Protein AF-A0A348MT85-F1 (afdb_monomer_lite)

Radius of gyration: 15.65 Å; chains: 1; bounding box: 34×34×38 Å

pLDDT: mean 88.17, std 13.58, range [45.28, 97.88]

Secondary structure (DSSP, 8-state):
--TTTS---EE-TTS-EE-HHHHHHHHHHHHHHHHHS-S----GGG-SS-HHHHHHHHHHHHHHHHHHHHT-

Sequence (72 aa):
SSDLIENHKHKLPEGDILTGVQGMFANRMQKLRDRLGYDIYVNEAELDRTADEFVVLVRACHDDVKTRLNYS

Foldseek 3Di:
DCVLPPF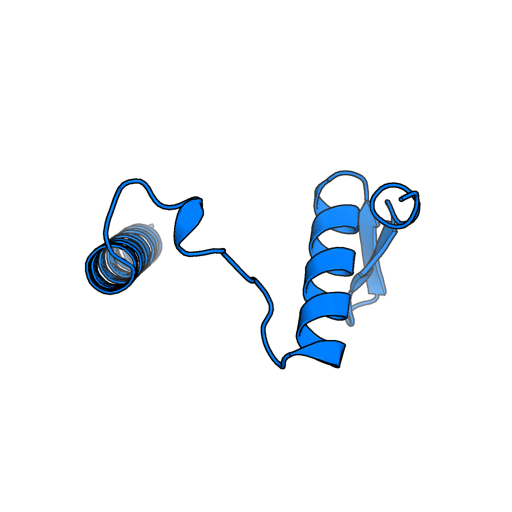QWDADPVGDIHGHPRRSLQVCQVVCCVPPVGSDDDDQVPDPDGPVVVVVVVVVVVVVVVVVVVVD

Structure (mmCIF, N/CA/C/O backbone):
data_AF-A0A348MT85-F1
#
_entry.id   AF-A0A348MT85-F1
#
loop_
_atom_site.group_PDB
_atom_site.id
_atom_site.type_symbol
_atom_site.label_atom_id
_atom_site.label_alt_id
_atom_site.label_comp_id
_atom_site.label_asym_id
_atom_site.label_entity_id
_atom_site.label_seq_id
_atom_site.pdbx_PDB_ins_code
_atom_site.Cartn_x
_atom_site.Cartn_y
_atom_site.Cartn_z
_atom_site.occupancy
_atom_site.B_iso_or_equiv
_atom_site.auth_seq_id
_atom_site.auth_comp_id
_atom_site.auth_asym_id
_atom_site.auth_atom_id
_atom_site.pdbx_PDB_model_num
ATOM 1 N N . SER A 1 1 ? 20.267 -9.658 2.737 1.00 45.28 1 SER A N 1
ATOM 2 C CA . SER A 1 1 ? 18.981 -9.172 2.206 1.00 45.28 1 SER A CA 1
ATOM 3 C C . SER A 1 1 ? 19.281 -8.025 1.244 1.00 45.28 1 SER A C 1
ATOM 5 O O . SER A 1 1 ? 19.398 -6.897 1.697 1.00 45.28 1 SER A O 1
ATOM 7 N N . SER A 1 2 ? 19.573 -8.331 -0.030 1.00 49.88 2 SER A N 1
ATOM 8 C CA . SER A 1 2 ? 20.048 -7.369 -1.061 1.00 49.88 2 SER A CA 1
ATOM 9 C C . SER A 1 2 ? 18.966 -7.039 -2.109 1.00 49.88 2 SER A C 1
ATOM 11 O O . SER A 1 2 ? 18.952 -5.963 -2.700 1.00 49.88 2 SER A O 1
ATOM 13 N N . ASP A 1 3 ? 17.967 -7.915 -2.257 1.00 53.25 3 ASP A N 1
ATOM 14 C CA . ASP A 1 3 ? 16.954 -7.893 -3.328 1.00 53.25 3 ASP A CA 1
ATOM 15 C C . ASP A 1 3 ? 15.992 -6.693 -3.358 1.00 53.25 3 ASP A C 1
ATOM 17 O O . ASP A 1 3 ? 15.199 -6.565 -4.300 1.00 53.25 3 ASP A O 1
ATOM 21 N N . LEU A 1 4 ? 15.985 -5.851 -2.321 1.00 50.12 4 LEU A N 1
ATOM 22 C CA . LEU A 1 4 ? 15.140 -4.654 -2.274 1.00 50.12 4 LEU A CA 1
ATOM 23 C C . LEU A 1 4 ? 15.786 -3.453 -2.972 1.00 50.12 4 LEU A C 1
ATOM 25 O O . LEU A 1 4 ? 15.058 -2.558 -3.387 1.00 50.12 4 LEU A O 1
ATOM 29 N N . ILE A 1 5 ? 17.115 -3.440 -3.128 1.00 53.72 5 ILE A N 1
ATOM 30 C CA . ILE A 1 5 ? 17.854 -2.301 -3.693 1.00 53.72 5 ILE A CA 1
ATOM 31 C C . ILE A 1 5 ? 18.133 -2.497 -5.192 1.00 53.72 5 ILE A C 1
ATOM 33 O O . ILE A 1 5 ? 18.269 -1.528 -5.920 1.00 53.72 5 ILE A O 1
ATOM 37 N N . GLU A 1 6 ? 18.177 -3.722 -5.713 1.00 5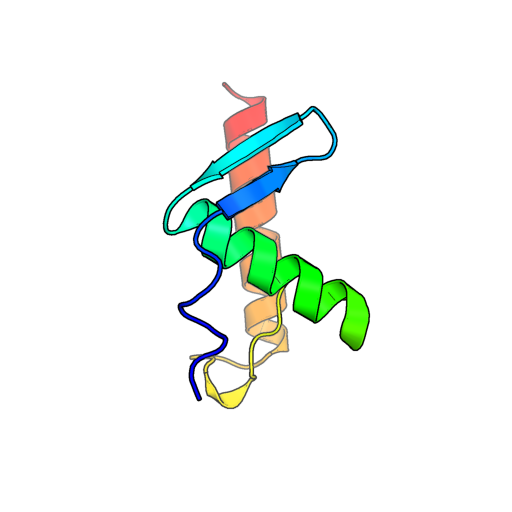5.56 6 GLU A N 1
ATOM 38 C CA . GLU A 1 6 ? 18.810 -3.950 -7.024 1.00 55.56 6 GLU A CA 1
ATOM 39 C C . GLU A 1 6 ? 17.986 -3.503 -8.249 1.00 55.56 6 GLU A C 1
ATOM 41 O O . GLU A 1 6 ? 18.566 -3.141 -9.273 1.00 55.56 6 GLU A O 1
ATOM 46 N N . ASN A 1 7 ? 16.655 -3.390 -8.154 1.00 62.91 7 ASN A N 1
ATOM 47 C CA . ASN A 1 7 ? 15.815 -3.063 -9.313 1.00 62.91 7 ASN A CA 1
ATOM 48 C C . ASN A 1 7 ? 15.224 -1.652 -9.228 1.00 62.91 7 ASN A C 1
ATOM 50 O O . ASN A 1 7 ? 14.039 -1.451 -8.963 1.00 62.91 7 ASN A O 1
ATOM 54 N N . HIS A 1 8 ? 16.069 -0.660 -9.505 1.00 78.94 8 HIS A N 1
ATOM 55 C CA . HIS A 1 8 ? 15.661 0.743 -9.620 1.00 78.94 8 HIS A CA 1
ATOM 56 C C . HIS A 1 8 ? 14.885 1.042 -10.901 1.00 78.94 8 HIS A C 1
ATOM 58 O O . HIS A 1 8 ? 14.397 2.154 -11.046 1.00 78.94 8 HIS A O 1
ATOM 64 N N . LYS A 1 9 ? 14.816 0.101 -11.849 1.00 89.38 9 LYS A N 1
ATOM 65 C CA . LYS A 1 9 ? 14.114 0.263 -13.123 1.00 89.38 9 LYS A CA 1
ATOM 66 C C . LYS A 1 9 ? 12.946 -0.708 -13.199 1.00 89.38 9 LYS A C 1
ATOM 68 O O . LYS A 1 9 ? 13.114 -1.886 -12.894 1.00 89.38 9 LYS A O 1
ATOM 73 N N . HIS A 1 10 ? 11.790 -0.223 -13.626 1.00 92.31 10 HIS A N 1
ATOM 74 C CA . HIS A 1 10 ? 10.615 -1.040 -13.904 1.00 92.31 10 HIS A CA 1
ATOM 75 C C . HIS A 1 10 ? 9.999 -0.589 -15.225 1.00 92.31 10 HIS A C 1
ATOM 77 O O . HIS A 1 10 ? 9.823 0.609 -15.436 1.00 92.31 10 HIS A O 1
ATOM 83 N N . LYS A 1 11 ? 9.705 -1.535 -16.119 1.00 93.00 11 LYS A N 1
ATOM 84 C CA . LYS A 1 11 ? 9.102 -1.240 -17.419 1.00 93.00 11 LYS A CA 1
ATOM 85 C C . LYS A 1 11 ? 7.591 -1.419 -17.327 1.00 93.00 11 LYS A C 1
ATOM 87 O O . LYS A 1 11 ? 7.134 -2.516 -17.019 1.00 93.00 11 LYS A O 1
ATOM 92 N N . LEU A 1 12 ? 6.850 -0.356 -17.611 1.00 91.31 12 LEU A N 1
ATOM 93 C CA . LEU A 1 12 ? 5.396 -0.375 -17.692 1.00 91.31 12 LEU A CA 1
ATOM 94 C C . LEU A 1 12 ? 4.924 -1.078 -18.980 1.00 91.31 12 LEU A C 1
ATOM 96 O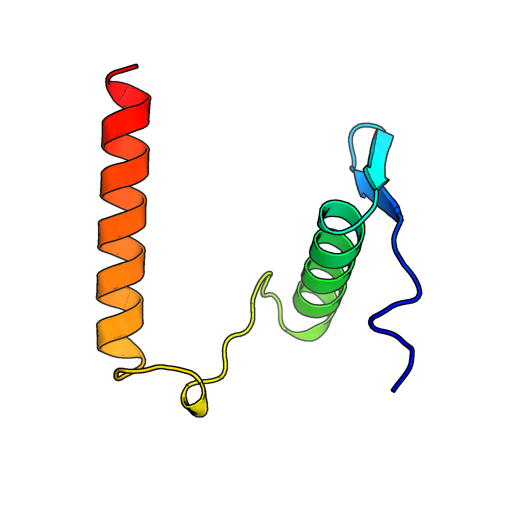 O . LEU A 1 12 ? 5.687 -1.141 -19.954 1.00 91.31 12 LEU A O 1
ATOM 100 N N . PRO A 1 13 ? 3.689 -1.612 -19.018 1.00 89.00 13 PRO A N 1
ATOM 101 C CA . PRO A 1 13 ? 3.133 -2.279 -20.200 1.00 89.00 13 PRO A CA 1
ATOM 102 C C . PRO A 1 13 ? 3.189 -1.438 -21.485 1.00 89.00 13 PRO A C 1
ATOM 104 O O . PRO A 1 13 ? 3.485 -1.960 -22.557 1.00 89.00 13 PRO A O 1
ATOM 107 N N . GLU A 1 14 ? 2.966 -0.133 -21.363 1.00 91.75 14 GLU A N 1
ATOM 108 C CA . GLU A 1 14 ? 3.025 0.872 -22.428 1.00 91.75 14 GLU A CA 1
ATOM 109 C C . GLU A 1 14 ? 4.446 1.141 -22.953 1.00 91.75 14 GLU A C 1
ATOM 111 O O . GLU A 1 14 ? 4.614 1.719 -24.024 1.00 91.75 14 GLU A O 1
ATOM 116 N N . GLY A 1 15 ? 5.476 0.666 -22.246 1.00 91.50 15 GLY A N 1
ATOM 117 C CA . GLY A 1 15 ? 6.878 0.744 -22.656 1.00 91.50 15 GLY A CA 1
ATOM 118 C C . GLY A 1 15 ? 7.733 1.711 -21.840 1.00 91.50 15 GLY A C 1
ATOM 119 O O . GLY A 1 15 ? 8.961 1.588 -21.883 1.00 91.50 15 GLY A O 1
ATOM 120 N N . ASP A 1 16 ? 7.106 2.602 -21.071 1.00 94.75 16 ASP A N 1
ATOM 121 C CA . ASP A 1 16 ? 7.784 3.582 -20.224 1.00 94.75 16 ASP A CA 1
ATOM 122 C C . ASP A 1 16 ? 8.620 2.919 -19.123 1.00 94.75 16 ASP A C 1
ATOM 124 O O . ASP A 1 16 ? 8.282 1.855 -18.599 1.00 94.75 16 ASP A O 1
ATOM 128 N N . ILE A 1 17 ? 9.739 3.553 -18.759 1.00 94.38 17 ILE A N 1
ATOM 129 C CA . ILE A 1 17 ? 10.657 3.040 -17.737 1.00 94.38 17 ILE A CA 1
ATOM 130 C C . ILE A 1 17 ? 10.589 3.932 -16.501 1.00 94.38 17 ILE A C 1
ATOM 132 O O . ILE A 1 17 ? 11.147 5.029 -16.476 1.00 94.38 17 ILE A O 1
ATOM 136 N N . LEU A 1 18 ? 9.970 3.416 -15.441 1.00 93.50 18 LEU A N 1
ATOM 137 C CA . LEU A 1 18 ? 10.041 4.010 -14.113 1.00 93.50 18 LEU A CA 1
ATOM 138 C C . LEU A 1 18 ? 11.435 3.800 -13.537 1.00 93.50 18 LEU A C 1
ATOM 140 O O . LEU A 1 18 ? 11.976 2.693 -13.590 1.00 93.50 18 LEU A O 1
ATOM 144 N N . THR A 1 19 ? 12.004 4.856 -12.962 1.00 92.50 19 THR A N 1
ATOM 145 C CA . THR A 1 19 ? 13.328 4.815 -12.331 1.00 92.50 19 THR A CA 1
ATOM 146 C C . THR A 1 19 ? 13.277 5.236 -10.860 1.00 92.50 19 THR A C 1
ATOM 148 O O . THR A 1 19 ? 12.260 5.740 -10.379 1.00 92.50 19 THR A O 1
ATOM 151 N N . GLY A 1 20 ? 14.360 4.998 -10.114 1.00 88.94 20 GLY A N 1
ATOM 152 C CA . GLY A 1 20 ? 14.481 5.421 -8.718 1.00 88.94 20 GLY A CA 1
ATOM 153 C C . GLY A 1 20 ? 13.422 4.785 -7.812 1.00 88.94 20 GLY A C 1
ATOM 154 O O . GLY A 1 20 ? 13.114 3.600 -7.938 1.00 88.94 20 GLY A O 1
ATOM 155 N N . VAL A 1 21 ? 12.851 5.585 -6.906 1.00 89.88 21 VAL A N 1
ATOM 156 C CA . VAL A 1 21 ? 11.862 5.123 -5.913 1.00 89.88 21 VAL A CA 1
ATOM 157 C C . VAL A 1 21 ? 10.611 4.545 -6.577 1.00 89.88 21 VAL A C 1
ATOM 159 O O . VAL A 1 21 ? 10.104 3.521 -6.128 1.00 89.88 21 VAL A O 1
ATOM 162 N N . GLN A 1 22 ? 10.142 5.144 -7.675 1.00 91.19 22 GLN A N 1
ATOM 163 C CA . GLN A 1 22 ? 8.977 4.643 -8.412 1.00 91.19 22 GLN A CA 1
ATOM 164 C C . GLN A 1 22 ? 9.255 3.271 -9.033 1.00 91.19 22 GLN A C 1
ATOM 166 O O . GLN A 1 22 ? 8.432 2.366 -8.916 1.00 91.19 22 GLN A O 1
ATOM 171 N N . GLY A 1 23 ? 10.437 3.092 -9.633 1.00 92.69 23 GLY A N 1
ATOM 172 C CA . GLY A 1 23 ? 10.859 1.800 -10.177 1.00 92.69 23 GLY A CA 1
ATOM 173 C C . GLY A 1 23 ? 10.984 0.728 -9.092 1.00 92.69 23 GLY A C 1
ATOM 174 O O . GLY A 1 23 ? 10.452 -0.372 -9.242 1.00 92.69 23 GLY A O 1
ATOM 175 N N . MET A 1 24 ? 11.613 1.059 -7.960 1.00 90.56 24 MET A N 1
ATOM 176 C CA . MET A 1 24 ? 11.705 0.152 -6.808 1.00 90.56 24 MET A CA 1
ATOM 177 C C . MET A 1 24 ? 10.322 -0.245 -6.281 1.00 90.56 24 MET A C 1
ATOM 179 O O . MET A 1 24 ? 10.073 -1.422 -6.013 1.00 90.56 24 MET A O 1
ATOM 183 N N . PHE A 1 25 ? 9.416 0.726 -6.153 1.00 91.44 25 PHE A N 1
ATOM 184 C CA . PHE A 1 25 ? 8.063 0.493 -5.667 1.00 91.44 25 PHE A CA 1
ATOM 185 C C . PHE A 1 25 ? 7.268 -0.402 -6.620 1.00 91.44 25 PHE A C 1
ATOM 187 O O . PHE A 1 25 ? 6.705 -1.400 -6.179 1.00 91.44 25 PHE A O 1
ATOM 194 N N . ALA A 1 26 ? 7.305 -0.130 -7.926 1.00 92.44 26 ALA A N 1
ATOM 195 C CA . ALA A 1 26 ? 6.643 -0.958 -8.931 1.00 92.44 26 ALA A CA 1
ATOM 196 C C . ALA A 1 26 ? 7.166 -2.405 -8.933 1.00 92.44 26 ALA A C 1
ATOM 198 O O . ALA A 1 26 ? 6.382 -3.353 -8.941 1.00 92.44 26 ALA A O 1
ATOM 199 N N . ASN A 1 27 ? 8.482 -2.598 -8.805 1.00 92.31 27 ASN A N 1
ATOM 200 C CA . ASN A 1 27 ? 9.066 -3.933 -8.666 1.00 92.31 27 ASN A CA 1
ATOM 201 C C . ASN A 1 27 ? 8.625 -4.646 -7.382 1.00 92.31 27 ASN A C 1
ATOM 203 O O . ASN A 1 27 ? 8.402 -5.858 -7.394 1.00 92.31 27 ASN A O 1
ATOM 207 N N . ARG A 1 28 ? 8.485 -3.919 -6.268 1.00 90.56 28 ARG A N 1
ATOM 208 C CA . ARG A 1 28 ? 7.952 -4.483 -5.022 1.00 90.56 28 ARG A CA 1
ATOM 209 C C . ARG A 1 28 ? 6.491 -4.899 -5.180 1.00 90.56 28 ARG A C 1
ATOM 211 O O . ARG A 1 28 ? 6.159 -6.007 -4.764 1.00 90.56 28 ARG A O 1
ATOM 218 N N . MET A 1 29 ? 5.657 -4.054 -5.788 1.00 93.62 29 MET A N 1
ATOM 219 C CA . MET A 1 29 ? 4.251 -4.376 -6.046 1.00 93.62 29 MET A CA 1
ATOM 220 C C . MET A 1 29 ? 4.124 -5.619 -6.924 1.00 93.62 29 MET A C 1
ATOM 222 O O . MET A 1 29 ? 3.402 -6.539 -6.561 1.00 93.62 29 MET A O 1
ATOM 226 N N . GLN A 1 30 ? 4.901 -5.715 -8.010 1.00 92.38 30 GLN A N 1
ATOM 227 C CA . GLN A 1 30 ? 4.883 -6.894 -8.879 1.00 92.38 30 GLN A CA 1
ATOM 228 C C . GLN A 1 30 ? 5.242 -8.174 -8.112 1.00 92.38 30 GLN A C 1
ATOM 230 O O . GLN A 1 30 ? 4.500 -9.150 -8.160 1.00 92.38 30 GLN A O 1
ATOM 235 N N . LYS A 1 31 ? 6.326 -8.152 -7.322 1.00 91.50 31 LYS A N 1
ATOM 236 C CA . LYS A 1 31 ? 6.729 -9.302 -6.493 1.00 91.50 31 LYS A CA 1
ATOM 237 C C . LYS A 1 31 ? 5.640 -9.716 -5.493 1.00 91.50 31 LYS A C 1
ATOM 239 O O . LYS A 1 31 ? 5.503 -10.906 -5.214 1.00 91.50 31 LYS A O 1
ATOM 244 N N . LEU A 1 32 ? 4.908 -8.762 -4.915 1.00 93.56 32 LEU A N 1
ATOM 245 C CA . LEU A 1 32 ? 3.798 -9.050 -4.002 1.00 93.56 32 LEU A CA 1
ATOM 246 C C . LEU A 1 32 ? 2.591 -9.614 -4.754 1.00 93.56 32 LEU A C 1
ATOM 248 O O . LEU A 1 32 ? 2.001 -10.592 -4.295 1.00 93.56 32 LEU A O 1
ATOM 252 N N . ARG A 1 33 ? 2.279 -9.069 -5.933 1.00 94.81 33 ARG A N 1
ATOM 253 C CA . ARG A 1 33 ? 1.177 -9.535 -6.775 1.00 94.81 33 ARG A CA 1
ATOM 254 C C . ARG A 1 33 ? 1.405 -10.982 -7.205 1.00 94.81 33 ARG A C 1
ATOM 256 O O . ARG A 1 33 ? 0.509 -11.803 -7.046 1.00 94.81 33 ARG A O 1
ATOM 263 N N . ASP A 1 34 ? 2.624 -11.307 -7.631 1.00 93.62 34 ASP A N 1
ATOM 264 C CA . ASP A 1 34 ? 3.005 -12.651 -8.079 1.00 93.62 34 ASP A CA 1
ATOM 265 C C . ASP A 1 34 ? 2.945 -13.697 -6.952 1.00 93.62 34 ASP A C 1
ATOM 267 O O . ASP A 1 34 ? 2.702 -14.874 -7.209 1.00 93.62 34 ASP A O 1
ATOM 271 N N . ARG A 1 35 ? 3.189 -13.289 -5.698 1.00 92.94 35 ARG A N 1
ATOM 272 C CA . ARG A 1 35 ? 3.284 -14.209 -4.548 1.00 92.94 35 ARG A CA 1
ATOM 273 C C . ARG A 1 35 ? 2.006 -14.314 -3.727 1.00 92.94 35 ARG A C 1
ATOM 275 O O . ARG A 1 35 ? 1.714 -15.383 -3.204 1.00 92.94 35 ARG A O 1
ATOM 282 N N . LEU A 1 36 ? 1.303 -13.201 -3.549 1.00 93.19 36 LEU A N 1
ATOM 283 C CA . LEU A 1 36 ? 0.189 -13.065 -2.609 1.00 93.19 36 LEU A CA 1
ATOM 284 C C . LEU A 1 36 ? -1.092 -12.556 -3.279 1.00 93.19 36 LEU A C 1
ATOM 286 O O . LEU A 1 36 ? -2.135 -12.541 -2.636 1.00 93.19 36 LEU A O 1
ATOM 290 N N . GLY A 1 37 ? -1.032 -12.118 -4.540 1.00 94.56 37 GLY A N 1
ATOM 291 C CA . GLY A 1 37 ? -2.175 -11.522 -5.236 1.00 94.56 37 GLY A CA 1
ATOM 292 C C . GLY A 1 37 ? -2.472 -10.069 -4.845 1.00 94.56 37 GLY A C 1
ATOM 293 O O . GLY A 1 37 ? -3.495 -9.533 -5.263 1.00 94.56 37 GLY A O 1
ATOM 294 N N . TYR A 1 38 ? -1.589 -9.413 -4.084 1.00 93.12 38 TYR A N 1
ATOM 295 C CA . TYR A 1 38 ? -1.762 -8.032 -3.616 1.00 93.12 38 TYR A CA 1
ATOM 296 C C . TYR A 1 38 ? -0.647 -7.114 -4.107 1.00 93.12 38 TYR A C 1
ATOM 298 O O . TYR A 1 38 ? 0.501 -7.528 -4.187 1.00 93.12 38 TYR A O 1
ATOM 306 N N . ASP A 1 39 ? -0.962 -5.841 -4.344 1.00 93.06 39 ASP A N 1
ATOM 307 C CA . ASP A 1 39 ? 0.046 -4.826 -4.682 1.00 93.06 39 ASP A CA 1
ATOM 308 C C . ASP A 1 39 ? 0.822 -4.318 -3.473 1.00 93.06 39 ASP A C 1
ATOM 310 O O . ASP A 1 39 ? 2.009 -4.010 -3.555 1.00 93.06 39 ASP A O 1
ATOM 314 N N . ILE A 1 40 ? 0.157 -4.237 -2.326 1.00 91.19 40 ILE A N 1
ATOM 315 C CA . ILE A 1 40 ? 0.734 -3.729 -1.089 1.00 91.19 40 ILE A CA 1
ATOM 316 C C . ILE A 1 40 ? 0.387 -4.712 0.020 1.00 91.19 40 ILE A C 1
ATOM 318 O O . ILE A 1 40 ? -0.737 -5.196 0.112 1.00 91.19 40 ILE A O 1
ATOM 322 N N . TYR A 1 41 ? 1.372 -4.983 0.869 1.00 90.69 41 TYR A N 1
ATOM 323 C CA . TYR A 1 41 ? 1.199 -5.711 2.115 1.00 90.69 41 TYR A CA 1
ATOM 324 C C . TYR A 1 41 ? 1.660 -4.814 3.260 1.00 90.69 41 TYR A C 1
ATOM 326 O O . TYR A 1 41 ? 2.790 -4.313 3.230 1.00 90.69 41 TYR A O 1
ATOM 334 N N . VAL A 1 42 ? 0.793 -4.634 4.254 1.00 91.50 42 VAL A N 1
ATOM 335 C CA . VAL A 1 42 ? 1.073 -3.891 5.485 1.00 91.50 42 VAL A CA 1
ATOM 336 C C . VAL A 1 42 ? 0.870 -4.850 6.649 1.00 91.50 42 VAL A C 1
ATOM 338 O O . VAL A 1 42 ? -0.157 -5.518 6.724 1.00 91.50 42 VAL A O 1
ATOM 341 N N . ASN A 1 43 ? 1.868 -4.956 7.523 1.00 92.06 43 ASN A N 1
ATOM 342 C CA . ASN A 1 43 ? 1.750 -5.759 8.733 1.00 92.06 43 ASN A CA 1
ATOM 343 C C . ASN A 1 43 ? 0.935 -4.976 9.771 1.00 92.06 43 ASN A C 1
ATOM 345 O O . ASN A 1 43 ? 1.206 -3.798 9.982 1.00 92.06 43 ASN A O 1
ATOM 349 N N . GLU A 1 44 ? -0.024 -5.625 10.430 1.00 94.62 44 GLU A N 1
ATOM 350 C CA . GLU A 1 44 ? -0.839 -5.002 11.478 1.00 94.62 44 GLU A CA 1
ATOM 351 C C . GLU A 1 44 ? 0.006 -4.443 12.634 1.00 94.62 44 GLU A C 1
ATOM 353 O O . GLU A 1 44 ? -0.317 -3.392 13.171 1.00 94.62 44 GLU A O 1
ATOM 358 N N . ALA A 1 45 ? 1.140 -5.072 12.958 1.00 96.25 45 ALA A N 1
ATOM 359 C CA . ALA A 1 45 ? 2.060 -4.587 13.989 1.00 96.25 45 ALA A CA 1
ATOM 360 C C . ALA A 1 45 ? 2.711 -3.228 13.660 1.00 96.25 45 ALA A C 1
ATOM 362 O O . ALA A 1 45 ? 3.262 -2.587 14.550 1.00 96.25 45 ALA A O 1
ATOM 363 N N . GLU A 1 46 ? 2.668 -2.799 12.395 1.00 94.94 46 GLU A N 1
ATOM 364 C CA . GLU A 1 46 ? 3.168 -1.493 11.943 1.00 94.94 46 GLU A CA 1
ATOM 365 C C . GLU A 1 46 ? 2.077 -0.408 11.979 1.00 94.94 46 GLU A C 1
ATOM 367 O O . GLU A 1 46 ? 2.350 0.753 11.671 1.00 94.94 46 GLU A O 1
ATOM 372 N N . L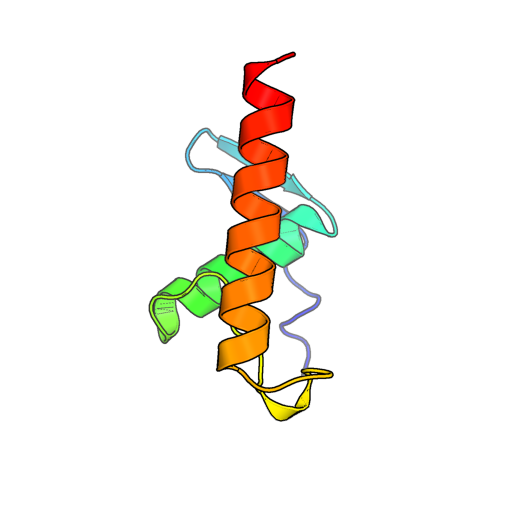EU A 1 47 ? 0.831 -0.769 12.306 1.00 96.12 47 LEU A N 1
ATOM 373 C CA . LEU A 1 47 ? -0.283 0.169 12.378 1.00 96.12 47 LEU A CA 1
ATOM 374 C C . LEU A 1 47 ? -0.343 0.834 13.759 1.00 96.12 47 LEU A C 1
ATOM 376 O O . LEU A 1 47 ? -0.141 0.206 14.794 1.00 96.12 47 LEU A O 1
ATOM 380 N N . ASP A 1 48 ? -0.693 2.119 13.777 1.00 96.44 48 ASP A N 1
ATOM 381 C CA . ASP A 1 48 ? -0.970 2.895 14.995 1.00 96.44 48 ASP A CA 1
ATOM 382 C C . ASP A 1 48 ? -2.389 2.655 15.553 1.00 96.44 48 ASP A C 1
ATOM 384 O O . ASP A 1 48 ? -2.806 3.301 16.514 1.00 96.44 48 ASP A O 1
ATOM 388 N N . ARG A 1 49 ? -3.144 1.758 14.912 1.00 96.38 49 ARG A N 1
ATOM 389 C CA . ARG A 1 49 ? -4.559 1.446 15.143 1.00 96.38 49 ARG A CA 1
ATOM 390 C C . ARG A 1 49 ? -4.862 0.014 14.719 1.00 96.38 49 ARG A C 1
ATOM 392 O O . ARG A 1 49 ? -4.028 -0.639 14.097 1.00 96.38 49 ARG A O 1
ATOM 399 N N . THR A 1 50 ? -6.073 -0.457 15.002 1.00 97.31 50 THR A N 1
ATOM 400 C CA . THR A 1 50 ? -6.510 -1.787 14.550 1.00 97.31 50 THR A CA 1
ATOM 401 C C . THR A 1 50 ? -6.603 -1.869 13.023 1.00 97.31 50 THR A C 1
ATOM 403 O O . THR A 1 50 ? -6.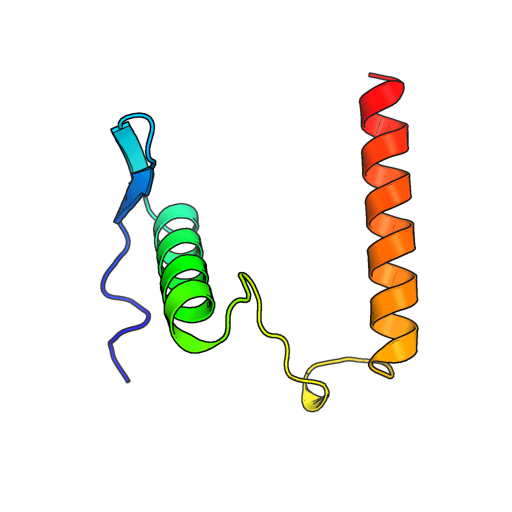828 -0.860 12.343 1.00 97.31 50 THR A O 1
ATOM 406 N N . ALA A 1 51 ? -6.481 -3.076 12.460 1.00 96.31 51 ALA A N 1
ATOM 407 C CA . ALA A 1 51 ? -6.637 -3.275 11.018 1.00 96.31 51 ALA A CA 1
ATOM 408 C C . ALA A 1 51 ? -7.986 -2.743 10.485 1.00 96.31 51 ALA A C 1
ATOM 410 O O . ALA A 1 51 ? -8.029 -2.120 9.422 1.00 96.31 51 ALA A O 1
ATOM 411 N N . ASP A 1 52 ? -9.072 -2.915 11.243 1.00 97.12 52 ASP A N 1
ATOM 412 C CA . ASP A 1 52 ? -10.406 -2.445 10.858 1.00 97.12 52 ASP A CA 1
ATOM 413 C C . ASP A 1 52 ? -10.489 -0.912 10.803 1.00 97.12 52 ASP A C 1
ATOM 415 O O . ASP A 1 52 ? -10.967 -0.344 9.816 1.00 97.12 52 ASP A O 1
ATOM 419 N N . GLU A 1 53 ? -9.967 -0.219 11.819 1.00 97.88 53 GLU A N 1
ATOM 420 C CA . GLU A 1 53 ? -9.912 1.249 11.838 1.00 97.88 53 GLU A CA 1
ATOM 421 C C . GLU A 1 53 ? -9.036 1.802 10.711 1.00 97.88 53 GLU A C 1
ATOM 423 O O . GLU A 1 53 ? -9.358 2.832 10.111 1.00 97.88 53 GLU A O 1
ATOM 428 N N . PHE A 1 54 ? -7.939 1.112 10.389 1.00 96.81 54 PHE A N 1
ATOM 429 C CA . PHE A 1 54 ? -7.087 1.466 9.261 1.00 96.81 54 PHE A CA 1
ATOM 430 C C . PHE A 1 54 ? -7.829 1.342 7.928 1.00 96.81 54 PHE A C 1
ATOM 432 O O . PHE A 1 54 ? -7.781 2.262 7.110 1.00 96.81 54 PHE A O 1
ATOM 439 N N . VAL A 1 55 ? -8.575 0.256 7.716 1.00 95.75 55 VAL A N 1
ATOM 440 C CA . VAL A 1 55 ? -9.382 0.068 6.501 1.00 95.75 55 VAL A CA 1
ATOM 441 C C . VAL A 1 55 ? -10.442 1.163 6.361 1.00 95.75 55 VAL A C 1
ATOM 443 O O . VAL A 1 55 ? -10.640 1.685 5.260 1.00 95.75 55 VAL A O 1
ATOM 446 N N . VAL A 1 56 ? -11.108 1.540 7.456 1.00 97.81 56 VAL A N 1
ATOM 447 C CA . VAL A 1 56 ? -12.076 2.649 7.458 1.00 97.81 56 VAL A CA 1
ATOM 448 C C . VAL A 1 56 ? -11.398 3.964 7.072 1.00 97.81 56 VAL A C 1
ATOM 450 O O . VAL A 1 56 ? -11.902 4.674 6.200 1.00 97.81 56 VAL A O 1
ATOM 453 N N . LEU A 1 57 ? -10.233 4.264 7.655 1.00 96.75 57 LEU A N 1
ATOM 454 C CA . LEU A 1 57 ? -9.473 5.472 7.338 1.00 96.75 57 LEU A CA 1
ATOM 455 C C . LEU A 1 57 ? -9.063 5.521 5.859 1.00 96.75 57 LEU A C 1
ATOM 457 O O . LEU A 1 57 ? -9.292 6.529 5.195 1.00 96.75 57 LEU A O 1
ATOM 461 N N . VAL A 1 58 ? -8.492 4.437 5.323 1.00 95.31 58 VAL A N 1
ATOM 462 C CA . VAL A 1 58 ? -8.042 4.375 3.922 1.00 95.31 58 VAL A CA 1
ATOM 463 C C . VAL A 1 58 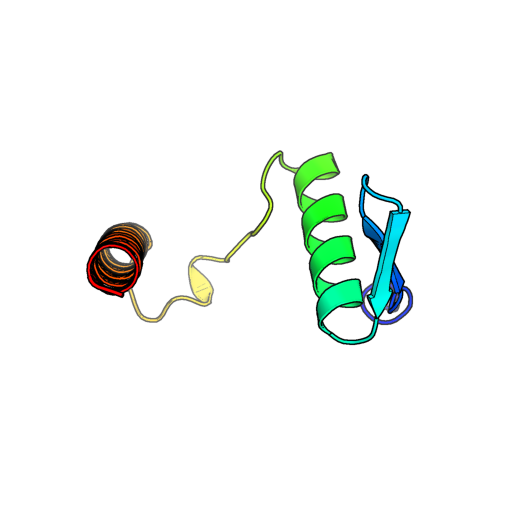? -9.201 4.621 2.955 1.00 95.31 58 VAL A C 1
ATOM 465 O O . VAL A 1 58 ? -9.034 5.346 1.974 1.00 95.31 58 VAL A O 1
ATOM 468 N N . ARG A 1 59 ? -10.387 4.065 3.238 1.00 96.12 59 ARG A N 1
ATOM 469 C CA . ARG A 1 59 ? -11.593 4.311 2.432 1.00 96.12 59 ARG A CA 1
ATOM 470 C C . ARG A 1 59 ? -11.998 5.783 2.456 1.00 96.12 59 ARG A C 1
ATOM 472 O O . ARG A 1 59 ? -12.195 6.359 1.392 1.00 96.12 59 ARG A O 1
ATOM 479 N N . ALA A 1 60 ? -12.030 6.405 3.635 1.00 96.94 60 ALA A N 1
ATOM 480 C CA . ALA A 1 60 ? -12.347 7.826 3.761 1.00 96.94 60 ALA A CA 1
ATOM 481 C C . ALA A 1 60 ? -11.342 8.715 3.003 1.00 96.94 60 ALA A C 1
ATOM 483 O O . ALA A 1 60 ? -11.743 9.632 2.289 1.00 96.94 60 ALA A O 1
ATOM 484 N N . CYS A 1 61 ? -10.041 8.415 3.093 1.00 96.69 61 CYS A N 1
ATOM 485 C CA . CYS A 1 61 ? -9.012 9.130 2.335 1.00 96.69 61 CYS A CA 1
ATOM 486 C C . CYS A 1 61 ? -9.185 8.969 0.817 1.00 96.69 61 CYS A C 1
ATOM 488 O O . CYS A 1 61 ? -9.008 9.932 0.072 1.00 96.69 61 CYS A O 1
ATOM 490 N N . HIS A 1 62 ? -9.527 7.767 0.346 1.00 94.00 62 HIS A N 1
ATOM 491 C CA . HIS A 1 62 ? -9.768 7.505 -1.076 1.00 94.00 62 HIS A CA 1
ATOM 492 C C . HIS A 1 62 ? -10.964 8.291 -1.612 1.00 94.00 62 HIS A C 1
ATOM 494 O O . HIS A 1 62 ? -10.888 8.882 -2.691 1.00 94.00 62 HIS A O 1
ATOM 500 N N . ASP A 1 63 ? -12.051 8.328 -0.846 1.00 96.19 63 ASP A N 1
ATOM 501 C CA . ASP A 1 63 ? -13.254 9.072 -1.212 1.00 96.19 63 ASP A CA 1
ATOM 502 C C . ASP A 1 63 ? -12.994 10.586 -1.232 1.00 96.19 63 ASP A C 1
ATOM 504 O O . ASP A 1 63 ? -13.438 11.272 -2.156 1.00 96.19 63 ASP A O 1
ATOM 508 N N . ASP A 1 64 ? -12.200 11.109 -0.294 1.00 96.56 64 ASP A N 1
ATOM 509 C CA . ASP A 1 64 ? -11.766 12.511 -0.292 1.00 96.56 64 ASP A CA 1
ATOM 510 C C . ASP A 1 64 ? -10.902 12.858 -1.521 1.00 96.56 64 ASP A C 1
ATOM 512 O O . ASP A 1 64 ? -11.155 13.854 -2.204 1.00 96.56 64 ASP A O 1
ATOM 516 N N . VAL A 1 65 ? -9.926 12.007 -1.872 1.00 94.81 65 VAL A N 1
ATOM 517 C CA . VAL A 1 65 ? -9.101 12.189 -3.083 1.00 94.81 65 VAL A CA 1
ATOM 518 C C . VAL A 1 65 ? -9.969 12.214 -4.338 1.00 94.81 65 VAL A C 1
ATOM 520 O O . VAL A 1 65 ? -9.829 13.123 -5.156 1.00 94.81 65 VAL A O 1
ATOM 523 N N . LYS A 1 66 ? -10.881 11.248 -4.486 1.00 93.50 66 LYS A N 1
ATOM 524 C CA . LYS A 1 66 ? -11.817 11.203 -5.616 1.00 93.50 66 LYS A CA 1
ATOM 525 C C . LYS A 1 66 ? -12.682 12.452 -5.685 1.00 93.50 66 LYS A C 1
ATOM 527 O O . LYS A 1 66 ? -12.836 13.027 -6.754 1.00 93.50 66 LYS A O 1
ATOM 532 N N . THR A 1 67 ? -13.217 12.885 -4.548 1.00 94.06 67 THR A N 1
ATOM 533 C CA . THR A 1 67 ? -14.057 14.081 -4.475 1.00 94.06 67 THR A CA 1
ATOM 534 C C . THR A 1 67 ? -13.286 15.304 -4.964 1.00 94.06 67 THR A C 1
ATOM 536 O O . THR A 1 67 ? -13.767 16.014 -5.840 1.00 94.06 67 THR A O 1
ATOM 539 N N . ARG A 1 68 ? -12.051 15.510 -4.489 1.00 91.50 68 ARG A N 1
ATOM 540 C CA . ARG A 1 68 ? -11.197 16.626 -4.925 1.00 91.50 68 ARG A CA 1
ATOM 541 C C . ARG A 1 68 ? -10.858 16.589 -6.415 1.00 91.50 68 ARG A C 1
ATOM 543 O O . ARG A 1 68 ? -10.845 17.641 -7.041 1.00 91.50 68 ARG A O 1
ATOM 550 N N . LEU A 1 69 ? -10.605 15.408 -6.980 1.00 86.56 69 LEU A N 1
ATOM 551 C CA . LEU A 1 69 ? -10.336 15.259 -8.416 1.00 86.56 69 LEU A CA 1
ATOM 552 C C . LEU A 1 69 ? -11.577 15.520 -9.276 1.00 86.56 69 LEU A C 1
ATOM 554 O O . LEU A 1 69 ? -11.448 16.069 -10.360 1.00 86.56 69 LEU A O 1
ATOM 558 N N . ASN A 1 70 ? -12.771 15.169 -8.798 1.00 78.44 70 ASN A N 1
ATOM 559 C CA . ASN A 1 70 ? -14.018 15.409 -9.527 1.00 78.44 70 ASN A CA 1
ATOM 560 C C . ASN A 1 70 ? -14.437 16.890 -9.550 1.00 78.44 70 ASN A C 1
ATOM 562 O O . ASN A 1 70 ? -15.282 17.268 -10.358 1.00 78.44 70 ASN A O 1
ATOM 566 N N . TYR A 1 71 ? -13.879 17.709 -8.656 1.00 59.47 71 TYR A N 1
ATOM 567 C CA . TYR A 1 71 ? -14.093 19.157 -8.605 1.00 59.47 71 TYR A CA 1
ATOM 568 C C . TYR A 1 71 ? -12.915 19.966 -9.180 1.00 59.47 71 TYR A C 1
ATOM 570 O O . TYR A 1 71 ? -12.910 21.190 -9.034 1.00 59.47 71 TYR A O 1
ATOM 578 N N . SER A 1 72 ? -11.934 19.312 -9.816 1.00 52.75 72 SER A N 1
ATOM 579 C CA . SER A 1 72 ? -10.788 19.949 -10.481 1.00 52.75 72 SER A CA 1
ATOM 580 C C . SER A 1 72 ? -10.864 19.816 -11.995 1.00 52.75 72 SER A C 1
ATOM 582 O O . SER A 1 72 ? -10.267 20.704 -12.642 1.00 52.75 72 SER A O 1
#